Protein AF-A0A7Y3JJA6-F1 (afdb_monomer)

Mean predicted aligned error: 11.26 Å

Secondary structure (DSSP, 8-state):
------SS----------SS--BS-EEEE-TTS-EEEE--EETTEE---EEEE-

Radius of gyration: 12.88 Å; Cα contacts (8 Å, |Δi|>4): 71; chains: 1; bounding box: 27×20×36 Å

Foldseek 3Di:
DDDDDDDPDPDPDPQDDDPFDFDPWDWDQDPVRKIKTAWGAGPVGIDRDIDITD

Structure (mmCIF, N/CA/C/O backbone):
data_AF-A0A7Y3JJA6-F1
#
_entry.id   AF-A0A7Y3JJA6-F1
#
loop_
_atom_site.group_PDB
_atom_site.id
_atom_site.type_symbol
_atom_site.label_atom_id
_atom_site.label_alt_id
_atom_site.label_comp_id
_atom_site.label_asym_id
_atom_site.label_entity_id
_atom_site.label_seq_id
_atom_site.pdbx_PDB_ins_code
_atom_site.Cartn_x
_atom_si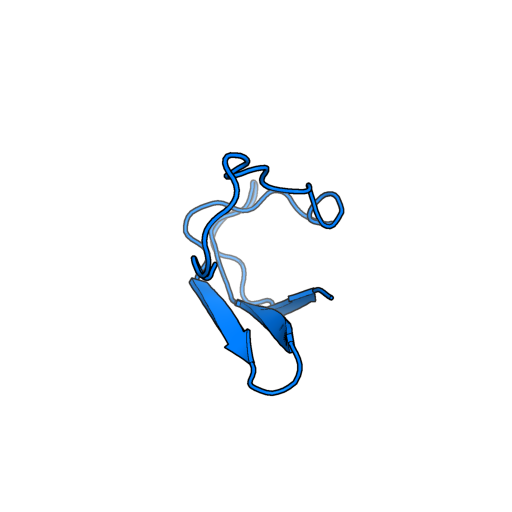te.Cartn_y
_atom_site.Cartn_z
_atom_site.occupancy
_atom_site.B_iso_or_equiv
_atom_site.auth_seq_id
_atom_site.auth_comp_id
_atom_site.auth_asym_id
_atom_site.auth_atom_id
_atom_site.pdbx_PDB_model_num
ATOM 1 N N . MET A 1 1 ? -4.211 5.044 4.678 1.00 65.69 1 MET A N 1
ATOM 2 C CA . MET A 1 1 ? -3.674 6.279 5.288 1.00 65.69 1 MET A CA 1
ATOM 3 C C . MET A 1 1 ? -4.853 7.039 5.872 1.00 65.69 1 MET A C 1
ATOM 5 O O . MET A 1 1 ? -5.697 7.472 5.103 1.00 65.69 1 MET A O 1
ATOM 9 N N . PHE A 1 2 ? 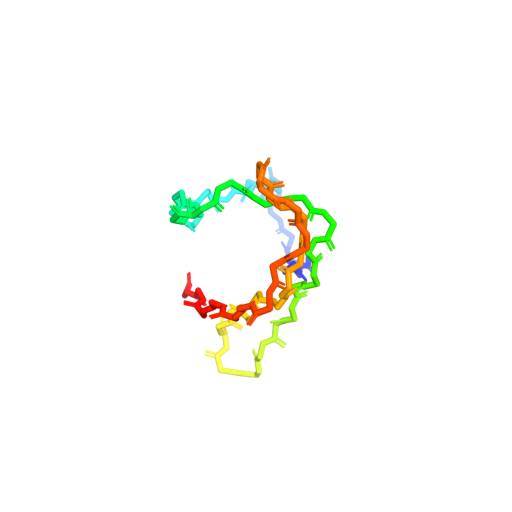-4.990 7.111 7.192 1.00 44.56 2 PHE A N 1
ATOM 10 C CA . PHE A 1 2 ? -6.038 7.904 7.837 1.00 44.56 2 PHE A CA 1
ATOM 11 C C . PHE A 1 2 ? -5.543 8.323 9.220 1.00 44.56 2 PHE A C 1
ATOM 13 O O . PHE A 1 2 ? -5.014 7.506 9.968 1.00 44.56 2 PHE A O 1
ATOM 20 N N . CYS A 1 3 ? -5.638 9.614 9.520 1.00 58.09 3 CYS A N 1
ATOM 21 C CA . CYS A 1 3 ? -5.280 10.194 10.806 1.00 58.09 3 CYS A CA 1
ATOM 22 C C . CYS A 1 3 ? -6.562 10.423 11.618 1.00 58.09 3 CYS A C 1
ATOM 24 O O . CYS A 1 3 ? -7.525 10.987 11.103 1.00 58.09 3 CYS A O 1
ATOM 26 N N . GLY A 1 4 ? -6.593 9.989 12.880 1.00 53.62 4 GLY A N 1
ATOM 27 C CA . GLY A 1 4 ? -7.729 10.265 13.758 1.00 53.62 4 GLY A CA 1
ATOM 28 C C . GLY A 1 4 ? -7.550 9.819 15.213 1.00 53.62 4 GLY A C 1
ATOM 29 O O . GLY A 1 4 ? -7.627 8.629 15.489 1.00 53.62 4 GLY A O 1
ATOM 30 N N . LEU A 1 5 ? -7.453 10.827 16.100 1.00 52.53 5 LEU A N 1
ATOM 31 C CA . LEU A 1 5 ? -7.776 10.885 17.547 1.00 52.53 5 LEU A CA 1
ATOM 32 C C . LEU A 1 5 ? -6.651 10.718 18.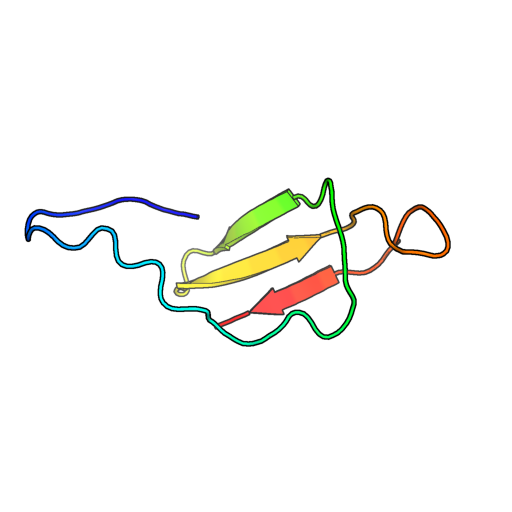609 1.00 52.53 5 LEU A C 1
ATOM 34 O O . LEU A 1 5 ? -5.607 10.132 18.339 1.00 52.53 5 LEU A O 1
ATOM 38 N N . PRO A 1 6 ? -6.801 11.397 19.777 1.00 51.81 6 PRO A N 1
ATOM 39 C CA . PRO A 1 6 ? -5.754 12.210 20.390 1.00 51.81 6 PRO A CA 1
ATOM 40 C C . PRO A 1 6 ? -5.025 11.458 21.504 1.00 51.81 6 PRO A C 1
ATOM 42 O O . PRO A 1 6 ? -5.574 11.184 22.566 1.00 51.81 6 PRO A O 1
ATOM 45 N N . GLY A 1 7 ? -3.757 11.148 21.261 1.00 47.69 7 GLY A N 1
ATOM 46 C CA . GLY A 1 7 ? -2.938 10.425 22.224 1.00 47.69 7 GLY A CA 1
ATOM 47 C C . GLY A 1 7 ? -1.523 10.197 21.728 1.00 47.69 7 GLY A C 1
ATOM 48 O O . GLY A 1 7 ? -1.073 9.064 21.705 1.00 47.69 7 GLY A O 1
ATOM 49 N N . GLY A 1 8 ? -0.854 11.263 21.279 1.00 49.12 8 GLY A N 1
ATOM 50 C CA . GLY A 1 8 ? 0.607 11.410 21.353 1.00 49.12 8 GLY A CA 1
ATOM 51 C C . GLY A 1 8 ? 1.497 10.324 20.746 1.00 49.12 8 GLY A C 1
ATOM 52 O O . GLY A 1 8 ? 2.681 10.294 21.056 1.00 49.12 8 GLY A O 1
ATOM 53 N N . ALA A 1 9 ? 0.974 9.461 19.889 1.00 50.00 9 ALA A N 1
ATOM 54 C CA . ALA A 1 9 ? 1.783 8.587 19.073 1.00 50.00 9 ALA A CA 1
ATOM 55 C C . ALA A 1 9 ? 1.102 8.472 17.714 1.00 50.00 9 ALA A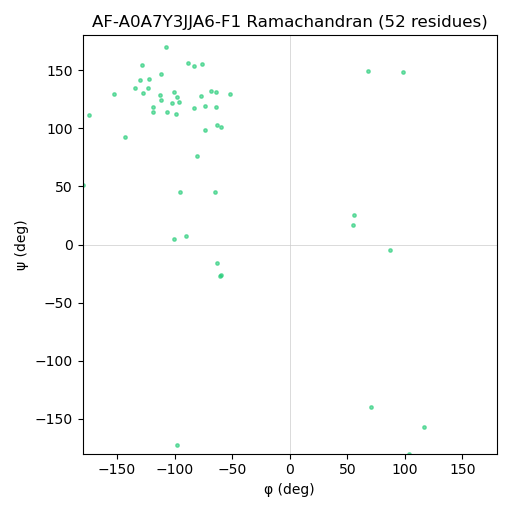 C 1
ATOM 57 O O . ALA A 1 9 ? 0.263 7.612 17.462 1.00 50.00 9 ALA A O 1
ATOM 58 N N . ASN A 1 10 ? 1.514 9.346 16.799 1.00 50.22 10 ASN A N 1
ATOM 59 C CA . ASN A 1 10 ? 1.440 9.119 15.358 1.00 50.22 10 ASN A CA 1
ATOM 60 C C . ASN A 1 10 ? 2.360 7.939 14.975 1.00 50.22 10 ASN A C 1
ATOM 62 O O . ASN A 1 10 ? 3.174 8.035 14.060 1.00 50.22 10 ASN A O 1
ATOM 66 N N . THR A 1 11 ? 2.309 6.846 15.736 1.00 46.03 11 THR A N 1
ATOM 67 C CA . THR A 1 11 ? 3.044 5.620 15.482 1.00 46.03 11 THR A CA 1
ATOM 68 C C . THR A 1 11 ? 2.370 4.952 14.309 1.00 46.03 11 THR A C 1
ATOM 70 O O . THR A 1 11 ? 1.333 4.305 14.434 1.00 46.03 11 THR A O 1
ATOM 73 N N . PHE A 1 12 ? 2.971 5.157 13.144 1.00 51.22 12 PHE A N 1
ATOM 74 C CA . PHE A 1 12 ? 2.772 4.296 11.999 1.00 51.22 12 PHE A CA 1
ATOM 75 C C . PHE A 1 12 ? 3.213 2.893 12.407 1.00 51.22 12 PHE A C 1
ATOM 77 O O . PHE A 1 12 ? 4.406 2.600 12.483 1.00 51.22 12 PHE A O 1
ATOM 84 N N . THR A 1 13 ? 2.257 2.029 12.719 1.00 50.62 13 THR A N 1
ATOM 85 C CA . THR A 1 13 ? 2.544 0.608 12.874 1.00 50.62 13 THR A CA 1
ATOM 86 C C . THR A 1 13 ? 2.760 0.054 11.472 1.00 50.62 13 THR A C 1
ATOM 88 O O . THR A 1 13 ? 1.871 0.159 10.629 1.00 50.62 13 THR A O 1
ATOM 91 N N . ALA A 1 14 ? 3.948 -0.480 11.187 1.00 56.41 14 ALA A N 1
ATOM 92 C CA . ALA A 1 14 ? 4.223 -1.103 9.898 1.00 56.41 14 ALA A CA 1
ATOM 93 C C . ALA A 1 14 ? 3.308 -2.328 9.724 1.00 56.41 14 ALA A C 1
ATOM 95 O O . ALA A 1 14 ? 3.537 -3.376 10.326 1.00 56.41 14 ALA A O 1
ATOM 96 N N . THR A 1 15 ? 2.248 -2.195 8.927 1.00 55.97 15 THR A N 1
ATOM 97 C CA . THR A 1 15 ? 1.318 -3.282 8.597 1.00 55.97 15 THR A CA 1
ATOM 98 C C . THR A 1 15 ? 1.926 -4.143 7.497 1.00 55.97 15 THR A C 1
ATOM 100 O O . THR A 1 15 ? 1.568 -4.017 6.331 1.00 55.97 15 THR A O 1
ATOM 103 N N . GLY A 1 16 ? 2.894 -4.980 7.877 1.00 61.16 16 GLY A N 1
ATOM 104 C CA . GLY A 1 16 ? 3.581 -5.906 6.977 1.00 61.16 16 GLY A CA 1
ATOM 105 C C . GLY A 1 16 ? 4.469 -5.221 5.930 1.00 61.16 16 GLY A C 1
ATOM 106 O O . GLY A 1 16 ? 4.227 -4.101 5.486 1.00 61.16 16 GLY A O 1
ATOM 107 N N . SER A 1 17 ? 5.543 -5.893 5.520 1.00 60.97 17 SER A N 1
ATOM 108 C CA . SER A 1 17 ? 6.283 -5.460 4.332 1.00 60.97 17 SER A CA 1
ATOM 109 C C . SER A 1 17 ? 5.416 -5.696 3.097 1.00 60.97 17 SER A C 1
ATOM 111 O O . SER A 1 17 ? 4.883 -6.793 2.933 1.00 60.97 17 SER A O 1
ATOM 113 N N . LEU A 1 18 ? 5.301 -4.694 2.218 1.00 59.94 18 LEU A N 1
ATOM 114 C CA . LEU A 1 18 ? 4.725 -4.888 0.885 1.00 59.94 18 LEU A CA 1
ATOM 115 C C . LEU A 1 18 ? 5.437 -6.070 0.210 1.00 59.94 18 LEU A C 1
ATOM 117 O O . LEU A 1 18 ? 6.668 -6.096 0.161 1.00 59.94 18 LEU A O 1
ATOM 121 N N . ALA A 1 19 ? 4.678 -7.032 -0.322 1.00 63.03 19 ALA A N 1
ATOM 122 C CA . ALA A 1 19 ? 5.247 -8.213 -0.983 1.00 63.03 19 ALA A CA 1
ATOM 123 C C . ALA A 1 19 ? 6.125 -7.838 -2.194 1.00 63.03 19 ALA A C 1
ATOM 125 O O . ALA A 1 19 ? 7.053 -8.558 -2.552 1.00 63.03 19 ALA A O 1
ATOM 126 N N . THR A 1 20 ? 5.848 -6.682 -2.804 1.00 61.72 20 THR A N 1
ATOM 127 C CA . THR A 1 20 ? 6.652 -6.077 -3.869 1.00 61.72 20 THR A CA 1
ATOM 128 C C . THR A 1 20 ? 6.971 -4.636 -3.489 1.00 61.72 20 THR A C 1
ATOM 130 O O . 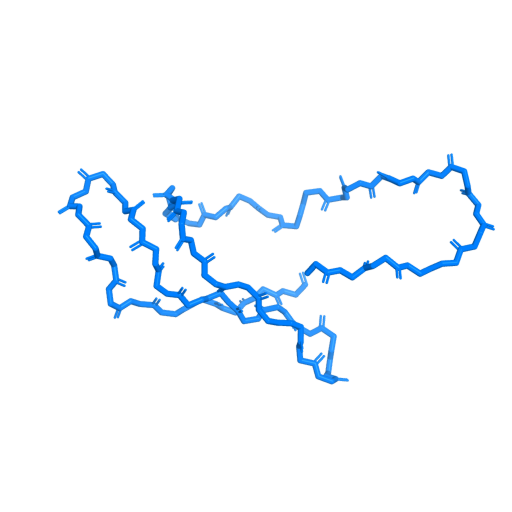THR A 1 20 ? 6.060 -3.884 -3.153 1.00 61.72 20 THR A O 1
ATOM 133 N N . ALA A 1 21 ? 8.234 -4.211 -3.571 1.00 66.31 21 ALA A N 1
ATOM 134 C CA . ALA A 1 21 ? 8.581 -2.802 -3.392 1.00 66.31 21 ALA A CA 1
ATOM 135 C C . ALA A 1 21 ? 7.949 -1.960 -4.519 1.00 66.31 21 ALA A C 1
ATOM 137 O O . ALA A 1 21 ? 8.248 -2.169 -5.697 1.00 66.31 21 ALA A O 1
ATOM 138 N N . ARG A 1 22 ? 7.065 -1.022 -4.157 1.00 73.25 22 ARG A N 1
ATOM 139 C CA . ARG A 1 22 ? 6.343 -0.131 -5.084 1.00 73.25 22 ARG A CA 1
ATOM 140 C C . ARG A 1 22 ? 6.367 1.303 -4.565 1.00 73.25 22 ARG A C 1
ATOM 142 O O . ARG A 1 22 ? 6.075 1.528 -3.394 1.00 73.25 22 ARG A O 1
ATOM 149 N N . GLY A 1 23 ? 6.647 2.265 -5.443 1.00 69.75 23 GLY A N 1
ATOM 150 C CA . GLY A 1 23 ? 6.423 3.701 -5.221 1.00 69.75 23 GLY A CA 1
ATOM 151 C C . GLY A 1 23 ? 5.245 4.220 -6.052 1.00 69.75 23 GLY A C 1
ATOM 152 O O . GLY A 1 23 ? 4.746 3.502 -6.910 1.00 69.75 23 GLY A O 1
ATOM 153 N N . LEU A 1 24 ? 4.785 5.456 -5.822 1.00 77.38 24 LEU A N 1
ATOM 154 C CA . LEU A 1 24 ? 3.700 6.095 -6.604 1.00 77.38 24 LEU A CA 1
ATOM 155 C C . LEU A 1 24 ? 2.380 5.290 -6.658 1.00 77.38 24 LEU A C 1
ATOM 157 O O . LEU A 1 24 ? 1.605 5.405 -7.606 1.00 77.38 24 LEU A O 1
ATOM 161 N N . LEU A 1 25 ? 2.134 4.447 -5.654 1.00 80.25 25 LEU A N 1
ATOM 162 C CA . LEU A 1 25 ? 0.897 3.680 -5.519 1.00 80.25 25 LEU A CA 1
ATOM 163 C C . LEU A 1 25 ? -0.248 4.563 -5.013 1.00 80.25 25 LEU A C 1
ATOM 165 O O . LEU A 1 25 ? -0.021 5.544 -4.303 1.00 80.25 25 LEU A O 1
ATOM 169 N N . THR A 1 26 ? -1.483 4.171 -5.321 1.00 79.50 26 THR A N 1
ATOM 170 C CA . THR A 1 26 ? -2.674 4.743 -4.679 1.00 79.50 26 THR A CA 1
ATOM 171 C C . THR A 1 26 ? -3.123 3.805 -3.564 1.00 79.50 26 THR A C 1
ATOM 173 O O . THR A 1 26 ? -3.295 2.612 -3.803 1.00 79.50 26 THR A O 1
ATOM 176 N N . ALA A 1 27 ? -3.293 4.326 -2.346 1.00 82.56 27 ALA A N 1
ATOM 177 C CA . ALA A 1 27 ? -3.803 3.557 -1.212 1.00 82.56 27 ALA A CA 1
ATOM 178 C C . ALA A 1 27 ? -5.115 4.160 -0.704 1.00 82.56 27 ALA A C 1
ATOM 180 O O . ALA A 1 27 ? -5.137 5.293 -0.218 1.00 82.56 27 ALA A O 1
ATOM 181 N N . THR A 1 28 ? -6.188 3.381 -0.770 1.00 83.44 28 THR A N 1
ATOM 182 C CA . THR A 1 28 ? -7.534 3.777 -0.353 1.00 83.44 28 THR A CA 1
ATOM 183 C C . THR A 1 28 ? -7.950 2.964 0.864 1.00 83.44 28 THR A C 1
ATOM 185 O O . THR A 1 28 ? -7.862 1.740 0.859 1.00 83.44 28 THR A O 1
ATOM 188 N N . LEU A 1 29 ? -8.406 3.642 1.919 1.00 83.25 29 LEU A N 1
ATOM 189 C CA . LE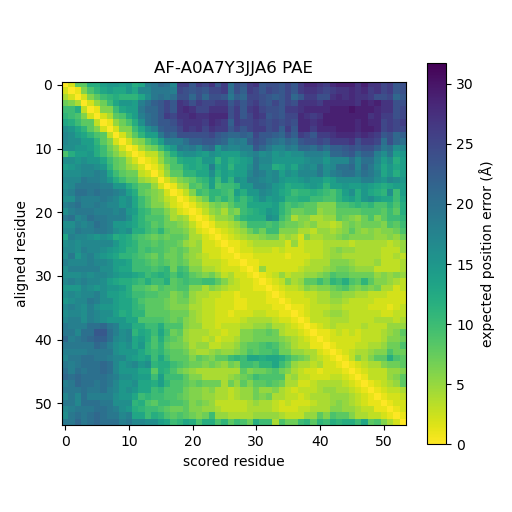U A 1 29 ? -9.038 2.979 3.056 1.00 83.25 29 LEU A CA 1
ATOM 190 C C . LEU A 1 29 ? -10.472 2.596 2.684 1.00 83.25 29 LEU A C 1
ATOM 192 O O . LEU A 1 29 ? -11.245 3.445 2.244 1.00 83.25 29 LEU A O 1
ATOM 196 N N . LEU A 1 30 ? -10.818 1.335 2.887 1.00 83.00 30 LEU A N 1
ATOM 197 C CA . LEU A 1 30 ? -12.172 0.824 2.749 1.00 83.00 30 LEU A CA 1
ATOM 198 C C . LEU A 1 30 ? -12.931 0.977 4.072 1.00 83.00 30 LEU A C 1
ATOM 200 O O . LEU A 1 30 ? -12.349 1.023 5.156 1.00 83.00 30 LEU A O 1
ATOM 204 N N . SER A 1 31 ? -14.258 1.029 3.986 1.00 83.50 31 SER A N 1
ATOM 205 C CA . SER A 1 31 ? -15.147 1.164 5.149 1.00 83.50 31 SER A CA 1
ATOM 206 C C . SER A 1 31 ? -15.078 -0.018 6.122 1.00 83.50 31 SER A C 1
ATOM 208 O O . SER A 1 31 ? -15.537 0.101 7.252 1.00 83.50 31 SER A O 1
ATOM 210 N N . ASP A 1 32 ? -14.520 -1.151 5.693 1.00 82.50 32 ASP A N 1
ATOM 211 C CA . ASP A 1 32 ? -14.305 -2.351 6.503 1.00 82.50 32 ASP A CA 1
ATOM 212 C C . ASP A 1 32 ? -12.940 -2.367 7.224 1.00 82.50 32 ASP A C 1
ATOM 214 O O . ASP A 1 32 ? -12.577 -3.377 7.823 1.00 82.50 32 ASP A O 1
ATOM 218 N N . GLY A 1 33 ? -12.187 -1.260 7.174 1.00 81.88 33 GLY A N 1
ATOM 219 C CA . GLY A 1 33 ? -10.894 -1.099 7.845 1.00 81.88 33 GLY A CA 1
ATOM 220 C C . GLY A 1 33 ? -9.689 -1.583 7.037 1.00 81.88 33 GLY A C 1
ATOM 221 O O . GLY A 1 33 ? -8.559 -1.360 7.461 1.00 81.88 33 GLY A O 1
ATOM 222 N N . LYS A 1 34 ? -9.901 -2.184 5.861 1.00 80.88 34 LYS A N 1
ATOM 223 C CA . LYS A 1 34 ? -8.814 -2.649 4.992 1.00 80.88 34 LYS A CA 1
ATOM 224 C C . LYS A 1 34 ? -8.254 -1.527 4.126 1.00 80.88 34 LYS A C 1
ATOM 226 O O . LYS A 1 34 ? -8.956 -0.589 3.752 1.00 80.88 34 LYS A O 1
ATOM 231 N N . VAL A 1 35 ? -6.994 -1.642 3.729 1.00 83.31 35 VAL A N 1
ATOM 232 C CA . VAL A 1 35 ? -6.334 -0.720 2.802 1.00 83.31 35 VAL A CA 1
ATOM 233 C C . VAL A 1 35 ? -6.169 -1.394 1.447 1.00 83.31 35 VAL A C 1
ATOM 235 O O . VAL A 1 35 ? -5.405 -2.344 1.300 1.00 83.31 35 VAL A O 1
ATOM 238 N N . LEU A 1 36 ? -6.867 -0.879 0.438 1.00 82.25 36 LEU A N 1
ATOM 239 C CA . LEU A 1 36 ? -6.660 -1.259 -0.952 1.00 82.25 36 LEU A CA 1
ATOM 240 C C . 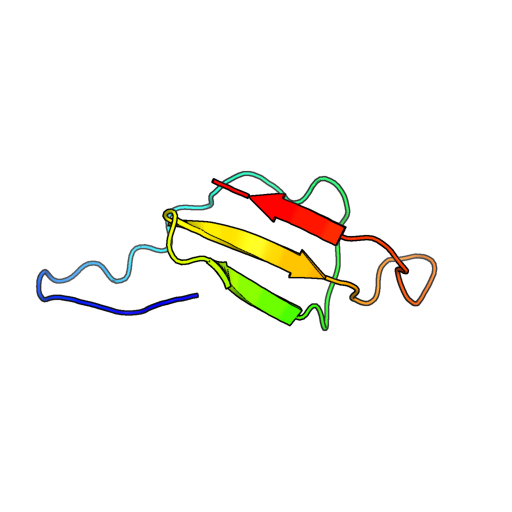LEU A 1 36 ? -5.490 -0.462 -1.522 1.00 82.25 36 LEU A C 1
ATOM 242 O O . LEU A 1 36 ? -5.555 0.762 -1.625 1.00 82.25 36 LEU A O 1
ATOM 246 N N . VAL A 1 37 ? -4.437 -1.161 -1.918 1.00 82.00 37 VAL A N 1
ATOM 247 C CA . VAL A 1 37 ? -3.286 -0.617 -2.632 1.00 82.00 37 VAL A CA 1
ATOM 248 C C . VAL A 1 37 ? -3.416 -0.992 -4.100 1.00 82.00 37 VAL A C 1
ATOM 250 O O . VAL A 1 37 ? -3.486 -2.167 -4.441 1.00 82.00 37 VAL A O 1
ATOM 253 N N . ILE A 1 38 ? -3.442 0.001 -4.981 1.00 85.50 38 ILE A N 1
ATOM 254 C CA . ILE A 1 38 ? -3.567 -0.187 -6.428 1.00 85.50 38 ILE A CA 1
ATOM 255 C C . ILE A 1 38 ? -2.394 0.453 -7.158 1.00 85.50 38 ILE A C 1
ATOM 257 O O . ILE A 1 38 ? -2.010 1.601 -6.909 1.00 85.50 38 ILE A O 1
ATOM 261 N N . GLY A 1 39 ? -1.857 -0.311 -8.104 1.00 83.50 39 GLY A N 1
ATOM 262 C CA . GLY A 1 39 ? -0.854 0.140 -9.046 1.00 83.50 39 GLY A CA 1
ATOM 263 C C . GLY A 1 39 ? 0.520 0.386 -8.425 1.00 83.50 39 GLY A C 1
ATOM 264 O O . GLY A 1 39 ? 1.002 -0.378 -7.578 1.00 83.50 39 GLY A O 1
ATOM 265 N N . GLY A 1 40 ? 1.152 1.464 -8.886 1.00 83.75 40 GLY A N 1
ATOM 266 C CA . GLY A 1 40 ? 2.485 1.895 -8.485 1.00 83.75 40 GLY A CA 1
ATOM 267 C C . GLY A 1 40 ? 3.558 1.591 -9.525 1.00 83.75 40 GLY A C 1
ATOM 268 O O . GLY A 1 40 ? 3.300 1.051 -10.599 1.00 83.75 40 GLY A O 1
ATOM 269 N N . TYR A 1 41 ? 4.780 1.969 -9.189 1.00 79.56 41 TYR A N 1
ATOM 270 C CA . TYR A 1 41 ? 5.981 1.774 -9.977 1.00 79.56 41 TYR A CA 1
ATOM 271 C C . TYR A 1 41 ? 6.943 0.903 -9.170 1.00 79.56 41 TYR A C 1
ATOM 273 O O . TYR A 1 41 ? 7.387 1.291 -8.086 1.00 79.56 41 TYR A O 1
ATOM 281 N N . GLY A 1 42 ? 7.190 -0.304 -9.670 1.00 80.38 42 GLY A N 1
ATOM 282 C CA . GLY A 1 42 ? 8.141 -1.252 -9.104 1.00 80.38 42 GLY A CA 1
ATOM 283 C C . GLY A 1 42 ? 9.479 -1.209 -9.832 1.00 80.38 42 GLY A C 1
ATOM 284 O O . GLY A 1 42 ? 9.710 -0.395 -10.723 1.00 80.38 42 GLY A O 1
ATOM 285 N N . THR A 1 43 ? 10.361 -2.143 -9.492 1.00 78.19 43 THR A N 1
ATOM 286 C CA . THR A 1 43 ? 11.691 -2.269 -10.113 1.00 78.19 43 THR A CA 1
ATOM 287 C C . THR A 1 43 ? 11.641 -2.535 -11.621 1.00 78.19 43 THR A C 1
ATOM 289 O O . THR A 1 43 ? 12.563 -2.153 -12.334 1.00 78.19 43 THR A O 1
ATOM 292 N N . ALA A 1 44 ? 10.564 -3.155 -12.110 1.00 80.56 44 ALA A N 1
ATOM 293 C CA . ALA A 1 44 ? 10.366 -3.504 -13.516 1.00 80.56 44 ALA A CA 1
ATOM 294 C C . ALA A 1 44 ? 9.443 -2.533 -14.287 1.00 80.56 44 ALA A C 1
ATOM 296 O O . ALA A 1 44 ? 9.135 -2.792 -15.448 1.00 80.56 44 ALA A O 1
ATOM 297 N N . GLY A 1 45 ? 8.989 -1.435 -13.666 1.00 81.94 45 GLY A N 1
ATOM 298 C CA . GLY A 1 45 ? 8.089 -0.457 -14.289 1.00 81.94 45 GLY A CA 1
ATOM 299 C C . GLY A 1 45 ? 6.719 -0.346 -13.613 1.00 81.94 45 GLY A C 1
ATOM 300 O O . GLY A 1 45 ? 6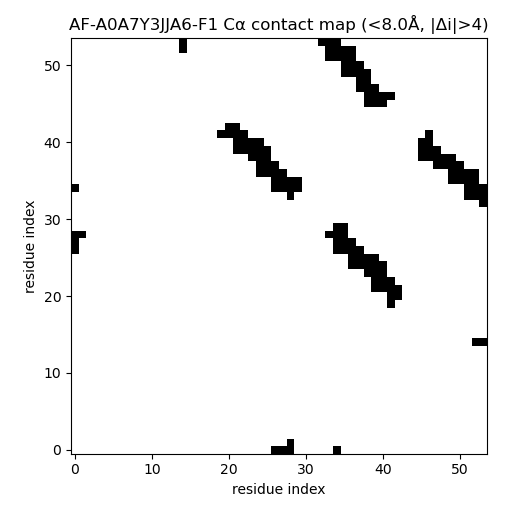.561 -0.671 -12.433 1.00 81.94 45 GLY A O 1
ATOM 301 N N . TYR A 1 46 ? 5.719 0.139 -14.357 1.00 82.62 46 TYR A N 1
ATOM 302 C CA . TYR A 1 46 ? 4.349 0.277 -13.854 1.00 82.62 46 TYR A CA 1
ATOM 303 C C . TYR A 1 46 ? 3.736 -1.083 -13.515 1.00 82.62 46 TYR A C 1
ATOM 305 O O . TYR A 1 46 ? 3.764 -2.018 -14.313 1.00 82.62 46 TYR A O 1
ATOM 313 N N . LEU A 1 47 ? 3.144 -1.175 -12.330 1.00 81.38 47 LEU A N 1
ATOM 314 C CA . LEU A 1 47 ? 2.498 -2.380 -11.837 1.00 81.38 47 LEU A CA 1
ATOM 315 C C . LEU A 1 47 ? 0.997 -2.292 -12.115 1.00 81.38 47 LEU A C 1
ATOM 317 O O . LEU A 1 47 ? 0.329 -1.380 -11.643 1.00 81.38 47 LEU A O 1
ATOM 321 N N . ALA A 1 48 ? 0.453 -3.267 -12.842 1.00 80.50 48 ALA A N 1
ATOM 322 C CA . ALA A 1 48 ? -0.987 -3.424 -13.068 1.00 80.50 48 ALA A CA 1
ATOM 323 C C . ALA A 1 48 ? -1.601 -4.411 -12.059 1.00 80.50 48 ALA A C 1
ATOM 325 O O . ALA A 1 48 ? -2.336 -5.323 -12.428 1.00 80.50 48 ALA A O 1
ATOM 326 N N . SER A 1 49 ? -1.244 -4.280 -10.779 1.00 77.88 49 SER A N 1
ATOM 327 C CA . SER A 1 49 ? -1.709 -5.179 -9.720 1.00 77.88 49 SER A CA 1
ATOM 328 C C . SER A 1 49 ? -2.294 -4.403 -8.543 1.00 77.88 49 SER A C 1
ATOM 330 O O . SER A 1 49 ? -1.918 -3.256 -8.291 1.00 77.88 49 SER A O 1
ATOM 332 N N . ALA A 1 50 ? -3.189 -5.060 -7.810 1.00 79.50 50 ALA A N 1
ATOM 333 C CA . ALA A 1 50 ? -3.802 -4.549 -6.594 1.00 79.50 50 ALA A CA 1
ATOM 334 C C . ALA A 1 50 ? -3.522 -5.506 -5.432 1.00 79.50 50 ALA A C 1
ATOM 336 O O . ALA A 1 50 ? -3.530 -6.722 -5.617 1.00 79.50 50 ALA A O 1
ATOM 337 N N . GLU A 1 51 ? -3.281 -4.962 -4.249 1.00 79.25 51 GLU A N 1
ATOM 338 C CA . GLU A 1 51 ? -3.047 -5.705 -3.014 1.00 79.25 51 GLU A CA 1
ATOM 339 C C . GLU A 1 51 ? -3.961 -5.143 -1.919 1.00 79.25 51 GLU A C 1
ATOM 341 O O . GLU A 1 51 ? -4.190 -3.936 -1.847 1.00 79.25 51 GLU A O 1
ATOM 346 N N . LEU A 1 52 ? -4.506 -6.019 -1.076 1.00 78.31 52 LEU A N 1
ATOM 347 C CA . LEU A 1 52 ? -5.389 -5.648 0.027 1.00 78.31 52 LEU A CA 1
ATOM 348 C C . LEU A 1 52 ? -4.674 -5.921 1.350 1.00 78.31 52 LEU A C 1
ATOM 350 O O . LEU A 1 52 ? -4.246 -7.047 1.597 1.00 78.31 52 LEU A O 1
ATOM 354 N N . TYR A 1 53 ? -4.567 -4.896 2.186 1.00 71.12 53 TYR A N 1
ATOM 355 C CA . TYR A 1 53 ? -3.910 -4.946 3.489 1.00 71.12 53 TYR A CA 1
ATOM 356 C C . TYR A 1 53 ? -4.932 -4.791 4.618 1.00 71.12 53 TYR A C 1
ATOM 358 O O . TYR A 1 53 ? -5.938 -4.099 4.452 1.00 71.12 53 TYR A O 1
ATOM 366 N N . PHE A 1 54 ? -4.672 -5.454 5.744 1.00 65.69 54 PHE A N 1
ATOM 367 C CA . PHE A 1 54 ? -5.455 -5.375 6.980 1.00 65.69 54 PHE A CA 1
ATOM 368 C C . PHE A 1 54 ? -4.763 -4.471 7.998 1.00 65.69 54 PHE A C 1
ATOM 370 O O . PHE A 1 54 ? -3.510 -4.424 7.976 1.00 65.69 54 PHE A O 1
#

pLDDT: mean 70.28, std 13.18, range [44.56, 85.5]

Solvent-accessible surface area (backbone atoms only — not comparable to full-atom values): 3632 Å² total; per-residue (Å²): 120,84,89,86,84,95,72,98,62,94,68,80,7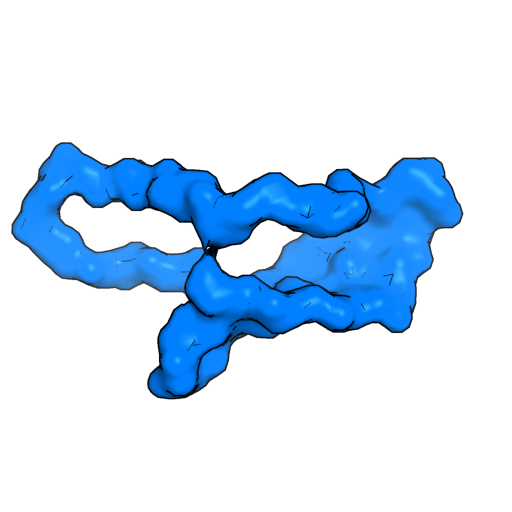3,83,71,65,79,69,96,61,73,61,44,88,52,48,66,45,68,44,98,85,69,30,36,42,35,40,46,20,38,36,96,90,39,78,38,96,49,71,49,80,42,110

Nearest PDB structures (foldseek):
  5lxz-assembly1_B  TM=8.095E-01  e=5.994E-01  Streptomyces lividans TK24
  8glv-assembly1_Lm  TM=8.304E-01  e=1.097E+00  Chlamydomonas reinhardtii
  5ze0-assembly1_B  TM=7.406E-01  e=4.685E+00  Mus musculus
  6cil-assembly1_D  TM=6.291E-01  e=4.977E+00  Mus musculus
  5ze2-assembly2_D  TM=6.251E-01  e=7.600E+00  Mus musculus

Sequence (54 aa):
MFCGLPGGANTFTATGSLATARGLLTATLLSDGKVLVIGGYGTAGYLASAELYF